Protein AF-A0AAW7XDQ6-F1 (afdb_monomer_lite)

Structure (mmCIF, N/CA/C/O backbone):
data_AF-A0AAW7XDQ6-F1
#
_entry.id   AF-A0AAW7XDQ6-F1
#
loop_
_atom_site.group_PDB
_atom_site.id
_atom_site.type_symbol
_atom_site.label_atom_id
_atom_site.label_alt_id
_atom_site.label_comp_id
_atom_site.label_asym_id
_atom_site.label_entity_id
_atom_site.label_seq_id
_atom_site.pdbx_PDB_ins_code
_atom_site.Cartn_x
_atom_site.Cartn_y
_atom_site.Cartn_z
_atom_site.occupancy
_atom_site.B_iso_or_equiv
_atom_site.auth_seq_id
_atom_site.auth_comp_id
_atom_site.auth_asym_id
_atom_site.auth_atom_id
_atom_site.pdbx_PDB_model_num
ATOM 1 N N . VAL A 1 1 ? 7.397 -22.784 -1.958 1.00 62.69 1 VAL A N 1
ATOM 2 C CA . VAL A 1 1 ? 7.551 -22.804 -3.429 1.00 62.69 1 V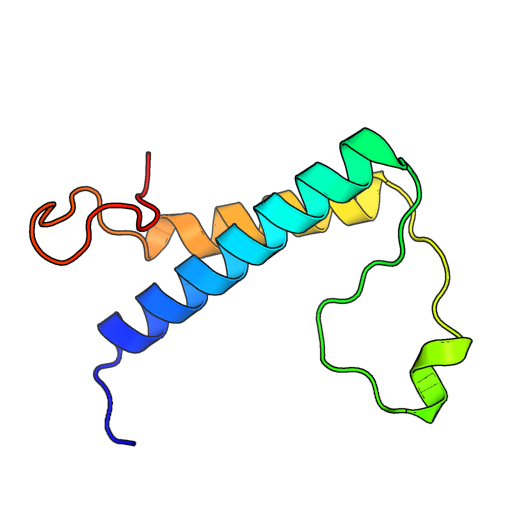AL A CA 1
ATOM 3 C C . VAL A 1 1 ? 8.865 -22.123 -3.715 1.00 62.69 1 VAL A C 1
ATOM 5 O O . VAL A 1 1 ? 9.082 -21.058 -3.147 1.00 62.69 1 VAL A O 1
ATOM 8 N N . ASP A 1 2 ? 9.750 -22.762 -4.468 1.00 83.38 2 ASP A N 1
ATOM 9 C CA . ASP A 1 2 ? 10.997 -22.117 -4.867 1.00 83.38 2 ASP A CA 1
ATOM 10 C C . ASP A 1 2 ? 10.666 -21.071 -5.939 1.00 83.38 2 ASP A C 1
ATOM 12 O O . ASP A 1 2 ? 9.986 -21.384 -6.916 1.00 83.38 2 ASP A O 1
ATOM 16 N N . MET A 1 3 ? 11.018 -19.815 -5.687 1.00 88.38 3 MET A N 1
ATOM 17 C CA . MET A 1 3 ? 10.690 -18.679 -6.547 1.00 88.38 3 MET A CA 1
ATOM 18 C C . MET A 1 3 ? 11.872 -17.727 -6.540 1.00 88.38 3 MET A C 1
ATOM 20 O O . MET A 1 3 ? 12.459 -17.481 -5.484 1.00 88.38 3 MET A O 1
ATOM 24 N N . ASP A 1 4 ? 12.184 -17.205 -7.719 1.00 93.19 4 ASP A N 1
ATOM 25 C CA . ASP A 1 4 ? 13.246 -16.237 -7.934 1.00 93.19 4 ASP A CA 1
ATOM 26 C C . ASP A 1 4 ? 13.056 -14.971 -7.072 1.00 93.19 4 ASP A C 1
ATOM 28 O O . ASP A 1 4 ? 11.930 -14.518 -6.831 1.00 93.19 4 ASP A O 1
ATOM 32 N N . GLU A 1 5 ? 14.164 -14.419 -6.576 1.00 91.50 5 GLU A N 1
ATOM 33 C CA . GLU A 1 5 ? 14.147 -13.287 -5.642 1.00 91.50 5 GLU A CA 1
ATOM 34 C C . GLU A 1 5 ? 13.665 -11.994 -6.303 1.00 91.50 5 GLU A C 1
ATOM 36 O O . GLU A 1 5 ? 12.946 -11.219 -5.670 1.00 91.50 5 GLU A O 1
ATOM 41 N N . ASP A 1 6 ? 13.974 -11.773 -7.580 1.00 90.06 6 ASP A N 1
ATOM 42 C CA . ASP A 1 6 ? 13.504 -10.586 -8.295 1.00 90.06 6 ASP A CA 1
ATOM 43 C C . ASP A 1 6 ? 11.999 -10.684 -8.566 1.00 90.06 6 ASP A C 1
ATOM 45 O O . ASP A 1 6 ? 11.256 -9.712 -8.410 1.00 90.06 6 ASP A O 1
ATOM 49 N N . THR A 1 7 ? 11.508 -11.894 -8.842 1.00 90.69 7 THR A N 1
ATOM 50 C CA . THR A 1 7 ? 10.066 -12.163 -8.940 1.00 90.69 7 THR A CA 1
ATOM 51 C C . THR A 1 7 ? 9.345 -11.896 -7.610 1.00 90.69 7 THR A C 1
ATOM 53 O O . THR A 1 7 ? 8.282 -11.270 -7.598 1.00 90.69 7 THR A O 1
ATOM 56 N N . LYS A 1 8 ? 9.929 -12.304 -6.471 1.00 93.06 8 LYS A N 1
ATOM 57 C CA . LYS A 1 8 ? 9.394 -12.006 -5.125 1.00 93.06 8 LYS A CA 1
ATOM 58 C C . LYS A 1 8 ? 9.321 -10.509 -4.848 1.00 93.06 8 LYS A C 1
ATOM 60 O O . LYS A 1 8 ? 8.289 -10.035 -4.363 1.00 93.06 8 LYS A O 1
ATOM 65 N N . LYS A 1 9 ? 10.387 -9.765 -5.152 1.00 93.94 9 LYS A N 1
ATOM 66 C CA . LYS A 1 9 ? 10.428 -8.306 -4.972 1.00 93.94 9 LYS A CA 1
ATOM 67 C C . LYS A 1 9 ? 9.362 -7.617 -5.808 1.00 93.94 9 LYS A C 1
ATOM 69 O O . LYS A 1 9 ? 8.561 -6.862 -5.266 1.00 93.94 9 LYS A O 1
ATOM 74 N N . ARG A 1 10 ? 9.254 -7.984 -7.087 1.00 92.62 10 ARG A N 1
ATOM 75 C CA . ARG A 1 10 ? 8.242 -7.437 -7.992 1.00 92.62 10 ARG A CA 1
ATOM 76 C C . ARG A 1 10 ? 6.816 -7.667 -7.485 1.00 92.62 10 ARG A C 1
ATOM 78 O O . ARG A 1 10 ? 6.016 -6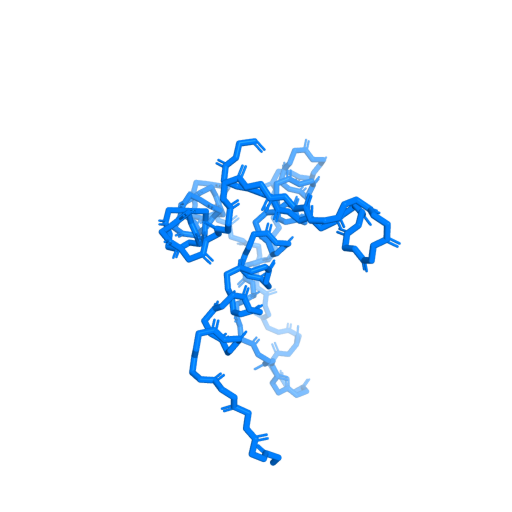.738 -7.451 1.00 92.62 10 ARG A O 1
ATOM 85 N N . PHE A 1 11 ? 6.481 -8.881 -7.044 1.00 93.88 11 PHE A N 1
ATOM 86 C CA . PHE A 1 11 ? 5.141 -9.162 -6.504 1.00 93.88 11 PHE A CA 1
ATOM 87 C C . PHE A 1 11 ? 4.871 -8.403 -5.199 1.00 93.88 11 PHE A C 1
ATOM 89 O O . PHE A 1 11 ? 3.746 -7.967 -4.943 1.00 93.88 11 PHE A O 1
ATOM 96 N N . THR A 1 12 ? 5.906 -8.216 -4.380 1.00 94.69 12 THR A N 1
ATOM 97 C CA . THR A 1 12 ? 5.816 -7.417 -3.154 1.00 94.69 12 THR A CA 1
ATOM 98 C C . THR A 1 12 ? 5.528 -5.951 -3.483 1.00 94.69 12 THR A C 1
ATOM 100 O O . THR A 1 12 ? 4.628 -5.361 -2.884 1.00 94.69 12 THR A O 1
ATOM 103 N N . ALA A 1 13 ? 6.222 -5.386 -4.472 1.00 95.62 13 ALA A N 1
ATOM 104 C CA . ALA A 1 13 ? 6.001 -4.028 -4.959 1.00 95.62 13 ALA A CA 1
ATOM 105 C C . ALA A 1 13 ? 4.590 -3.839 -5.534 1.00 95.62 13 ALA A C 1
ATOM 107 O O . ALA A 1 13 ? 3.889 -2.901 -5.157 1.00 95.62 13 ALA A O 1
ATOM 108 N N . GLU A 1 14 ? 4.122 -4.783 -6.356 1.00 95.06 14 GLU A N 1
ATOM 109 C CA . GLU A 1 14 ? 2.750 -4.782 -6.881 1.00 95.06 14 GLU A CA 1
ATOM 110 C C . GLU A 1 14 ? 1.711 -4.790 -5.759 1.00 95.06 14 GLU A C 1
ATOM 112 O O . GLU A 1 14 ? 0.751 -4.023 -5.796 1.00 95.06 14 GLU A O 1
ATOM 117 N N . THR A 1 15 ? 1.927 -5.593 -4.717 1.00 96.00 15 THR A N 1
ATOM 118 C CA . THR A 1 15 ? 1.011 -5.663 -3.571 1.00 96.00 15 THR A CA 1
ATOM 119 C C . THR A 1 15 ? 0.970 -4.346 -2.792 1.00 96.00 15 THR A C 1
ATOM 121 O O . THR A 1 15 ? -0.114 -3.889 -2.426 1.00 96.00 15 THR A O 1
ATOM 124 N N . LYS A 1 16 ? 2.127 -3.708 -2.565 1.00 96.50 16 LYS A N 1
ATOM 125 C CA . LYS A 1 16 ? 2.203 -2.394 -1.905 1.00 96.50 16 LYS A CA 1
ATOM 126 C C . LYS A 1 16 ? 1.488 -1.320 -2.718 1.00 96.50 16 LYS A C 1
ATOM 128 O O . LYS A 1 16 ? 0.662 -0.594 -2.175 1.00 96.50 16 LYS A O 1
ATOM 133 N N . ALA A 1 17 ? 1.727 -1.262 -4.024 1.00 96.44 17 ALA A N 1
ATOM 134 C CA . ALA A 1 17 ? 1.081 -0.279 -4.883 1.00 96.44 17 ALA A CA 1
ATOM 135 C C . ALA A 1 17 ? -0.441 -0.485 -4.973 1.00 96.44 17 ALA A C 1
ATOM 137 O O . ALA A 1 17 ? -1.193 0.484 -4.905 1.00 96.44 17 ALA A O 1
ATOM 138 N N . LEU A 1 18 ? -0.919 -1.733 -5.041 1.00 96.81 18 LEU A N 1
ATOM 139 C CA . LEU A 1 18 ? -2.353 -2.027 -4.959 1.00 96.81 18 LEU A CA 1
ATOM 140 C C . LEU A 1 18 ? -2.946 -1.573 -3.620 1.00 96.81 18 LEU A C 1
ATOM 142 O O . LEU A 1 18 ? -3.991 -0.925 -3.606 1.00 96.81 18 LEU A O 1
ATOM 146 N N . ARG A 1 19 ? -2.265 -1.846 -2.497 1.00 97.88 19 ARG A N 1
ATOM 147 C CA . ARG A 1 19 ? -2.682 -1.365 -1.170 1.00 97.88 19 ARG A CA 1
ATOM 148 C C . ARG A 1 19 ? -2.779 0.162 -1.133 1.00 97.88 19 ARG A C 1
ATOM 150 O O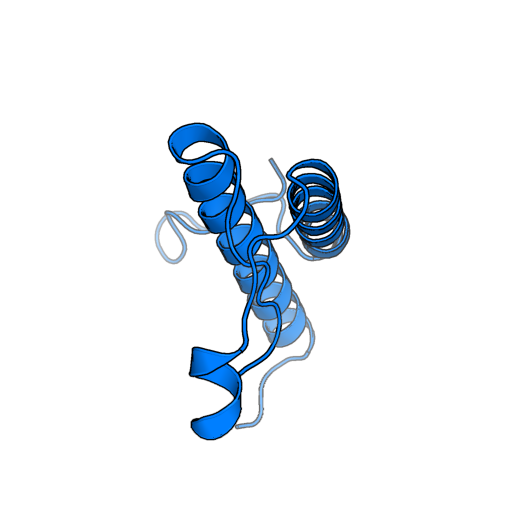 . ARG A 1 19 ? -3.783 0.685 -0.650 1.00 97.88 19 ARG A O 1
ATOM 157 N N . ALA A 1 20 ? -1.795 0.860 -1.694 1.00 97.56 20 ALA A N 1
ATOM 158 C CA . ALA A 1 20 ? -1.794 2.314 -1.805 1.00 97.56 20 ALA A CA 1
ATOM 159 C C . ALA A 1 20 ? -2.984 2.837 -2.629 1.00 97.56 20 ALA A C 1
ATOM 161 O O . ALA A 1 20 ? -3.672 3.756 -2.189 1.00 97.56 20 ALA A O 1
ATOM 162 N N . ILE A 1 21 ? -3.276 2.226 -3.784 1.00 96.81 21 ILE A N 1
ATOM 163 C CA . ILE A 1 21 ? -4.414 2.596 -4.643 1.00 96.81 21 ILE A CA 1
ATOM 164 C C . ILE A 1 21 ? -5.738 2.417 -3.894 1.00 96.81 21 ILE A C 1
ATOM 166 O O . ILE A 1 21 ? -6.561 3.332 -3.874 1.00 96.81 21 ILE A O 1
ATOM 170 N N . TYR A 1 22 ? -5.935 1.281 -3.223 1.00 97.94 22 TYR A N 1
ATOM 171 C CA . TYR A 1 22 ? -7.171 1.025 -2.484 1.00 97.94 22 TYR A CA 1
ATOM 172 C C . TYR A 1 22 ? -7.351 1.993 -1.312 1.00 97.94 22 TYR A C 1
ATOM 174 O O . TYR A 1 22 ? -8.438 2.541 -1.127 1.00 97.94 22 TYR A O 1
ATOM 182 N N . TYR A 1 23 ? -6.291 2.280 -0.551 1.00 98.31 23 TYR A N 1
ATOM 183 C CA . TYR A 1 23 ? -6.364 3.287 0.508 1.00 98.31 23 TYR A CA 1
ATOM 184 C C . TYR A 1 23 ? -6.611 4.693 -0.038 1.00 98.31 23 TYR A C 1
ATOM 186 O O . TYR A 1 23 ? -7.392 5.440 0.554 1.00 98.31 23 TYR A O 1
ATOM 194 N N . PHE A 1 24 ? -6.024 5.040 -1.185 1.00 97.88 24 PHE A N 1
ATOM 195 C CA . PHE A 1 24 ? -6.268 6.315 -1.855 1.00 97.88 24 PHE A CA 1
ATOM 196 C C . PHE A 1 24 ? -7.737 6.465 -2.279 1.00 97.88 24 PHE A C 1
ATOM 198 O O . PHE A 1 24 ? -8.337 7.530 -2.108 1.00 97.88 24 PHE A O 1
ATOM 205 N N . GLU A 1 25 ? -8.356 5.392 -2.773 1.00 98.00 25 GLU A N 1
ATOM 206 C CA . GLU A 1 25 ? -9.780 5.373 -3.113 1.00 98.00 25 GLU A CA 1
ATOM 207 C C . GLU A 1 25 ? -10.705 5.465 -1.894 1.00 98.00 25 GLU A C 1
ATOM 209 O O . GLU A 1 25 ? -11.738 6.140 -1.937 1.00 98.00 25 GLU A O 1
ATOM 214 N N . LEU A 1 26 ? -10.323 4.845 -0.782 1.00 97.81 26 LEU A N 1
ATOM 215 C CA . LEU A 1 26 ? -11.089 4.912 0.456 1.00 97.81 26 LEU A CA 1
ATOM 216 C C . LEU A 1 26 ? -10.987 6.298 1.113 1.00 97.81 26 LEU A C 1
ATOM 218 O O . LEU A 1 26 ? -12.009 6.872 1.497 1.00 97.81 26 LEU A O 1
ATOM 222 N N . VAL A 1 27 ? -9.786 6.880 1.198 1.00 97.69 27 VAL A N 1
ATOM 223 C CA . VAL A 1 27 ? -9.575 8.185 1.850 1.00 97.69 27 VAL A CA 1
ATOM 224 C C . VAL A 1 27 ? -10.224 9.322 1.059 1.00 97.69 27 VAL A C 1
ATOM 226 O O . VAL A 1 27 ? -10.830 10.209 1.657 1.00 97.69 27 VAL A O 1
ATOM 229 N N . ARG A 1 28 ? -10.208 9.280 -0.283 1.00 97.00 28 ARG A N 1
ATOM 230 C CA . ARG A 1 28 ? -10.893 10.295 -1.110 1.00 97.00 28 ARG A CA 1
ATOM 231 C C . ARG A 1 28 ? -12.416 10.253 -0.968 1.00 97.00 28 ARG A C 1
ATOM 233 O O . ARG A 1 28 ? -13.060 11.281 -1.154 1.00 97.00 28 ARG A O 1
ATOM 240 N N . MET A 1 29 ? -12.991 9.080 -0.691 1.00 96.94 29 MET A N 1
ATOM 241 C CA . MET A 1 29 ? -14.443 8.894 -0.614 1.00 96.94 29 MET A CA 1
ATOM 242 C C . MET A 1 29 ? -14.979 9.133 0.800 1.00 96.94 29 MET A C 1
ATOM 244 O 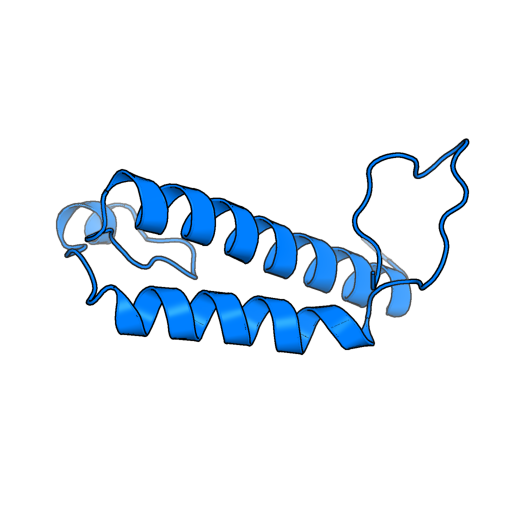O . MET A 1 29 ? -16.008 9.784 0.961 1.00 96.94 29 MET A O 1
ATOM 248 N N . PHE A 1 30 ? -14.280 8.629 1.818 1.00 97.06 30 PHE A N 1
ATOM 249 C CA . PHE A 1 30 ? -14.773 8.595 3.198 1.00 97.06 30 PHE A CA 1
ATOM 250 C C . PHE A 1 30 ? -14.004 9.499 4.158 1.00 97.06 30 PHE A C 1
ATOM 252 O O . PHE A 1 30 ? -14.487 9.743 5.262 1.00 97.06 30 PHE A O 1
ATOM 259 N N . LYS A 1 31 ? -12.840 10.022 3.746 1.00 94.12 31 LYS A N 1
ATOM 260 C CA . LYS A 1 31 ? -11.904 10.816 4.554 1.00 94.12 31 LYS A CA 1
ATOM 261 C C . LYS A 1 31 ? -11.311 10.046 5.738 1.00 94.12 31 LYS A C 1
ATOM 263 O O . LYS A 1 31 ? -10.110 9.823 5.763 1.00 94.12 31 LYS A O 1
ATOM 268 N N . ASN A 1 32 ? -12.129 9.634 6.700 1.00 95.69 32 ASN A N 1
ATOM 269 C CA . ASN A 1 32 ? -11.711 8.919 7.902 1.00 95.69 32 ASN A CA 1
ATOM 270 C C . ASN A 1 32 ? -11.983 7.421 7.751 1.00 95.69 32 ASN A C 1
ATOM 272 O O . ASN A 1 32 ? -13.134 6.987 7.699 1.00 95.69 32 ASN A O 1
ATOM 276 N N . ILE A 1 33 ? -10.915 6.629 7.695 1.00 96.75 33 ILE A N 1
ATOM 277 C CA . ILE A 1 33 ? -10.969 5.178 7.492 1.00 96.75 33 ILE A CA 1
ATOM 278 C C . ILE A 1 33 ? -10.016 4.474 8.462 1.00 96.75 33 ILE A C 1
ATOM 280 O O . ILE A 1 33 ? -9.044 5.089 8.902 1.00 96.75 33 ILE A O 1
ATOM 284 N N . PRO A 1 34 ? -10.273 3.210 8.830 1.00 96.69 34 PRO A N 1
ATOM 285 C CA . PRO A 1 34 ? -9.306 2.421 9.583 1.00 96.69 34 PRO A CA 1
ATOM 286 C C . PRO A 1 34 ? -8.059 2.147 8.736 1.00 96.69 34 PRO A C 1
ATOM 288 O O . PRO A 1 34 ? -8.168 1.843 7.548 1.00 96.69 34 PRO A O 1
ATOM 291 N N . LEU A 1 35 ? -6.881 2.228 9.355 1.00 96.69 35 LEU A N 1
ATOM 292 C CA . LEU A 1 35 ? -5.605 1.916 8.714 1.00 96.69 35 LEU A CA 1
ATOM 293 C C . LEU A 1 35 ? -5.125 0.530 9.160 1.00 96.69 35 LEU A C 1
ATOM 295 O O . LEU A 1 35 ? -4.692 0.346 10.293 1.00 96.69 35 LEU A O 1
ATOM 299 N N . ILE A 1 36 ? -5.213 -0.447 8.261 1.00 96.06 36 ILE A N 1
ATOM 300 C CA . ILE A 1 36 ? -4.879 -1.857 8.502 1.00 96.06 36 ILE A CA 1
ATOM 301 C C . ILE A 1 36 ? -3.808 -2.299 7.496 1.00 96.06 36 ILE A C 1
ATOM 303 O O . ILE A 1 36 ? -4.066 -2.425 6.296 1.00 96.06 36 ILE A O 1
ATOM 307 N N . THR A 1 37 ? -2.591 -2.546 7.972 1.00 95.88 37 THR A N 1
ATOM 308 C CA . THR A 1 37 ? -1.441 -2.924 7.125 1.00 95.88 37 THR A CA 1
ATOM 309 C C . THR A 1 37 ? -0.977 -4.366 7.323 1.00 95.88 37 THR A C 1
ATOM 311 O O . THR A 1 37 ? -0.159 -4.850 6.538 1.00 95.88 37 THR A O 1
ATOM 314 N N . SER A 1 38 ? -1.553 -5.058 8.307 1.00 93.62 38 SER A N 1
ATOM 315 C CA . SER A 1 38 ? -1.266 -6.445 8.666 1.00 93.62 38 SER A CA 1
ATOM 316 C C . SER A 1 38 ? -2.567 -7.228 8.858 1.00 93.62 38 SER A C 1
ATOM 318 O O . SER A 1 38 ? -3.596 -6.625 9.173 1.00 93.62 38 SER A O 1
ATOM 320 N N . PRO A 1 39 ? -2.545 -8.561 8.693 1.00 93.44 39 PRO A N 1
ATOM 321 C CA . PRO A 1 39 ? -3.685 -9.400 9.043 1.00 93.44 39 PRO A CA 1
ATOM 322 C C . PRO A 1 39 ? -4.067 -9.212 10.514 1.00 93.44 39 PRO A C 1
ATOM 324 O O . PRO A 1 39 ? -3.197 -9.259 11.381 1.00 93.44 39 PRO A O 1
ATOM 327 N N . LEU A 1 40 ? -5.359 -9.020 10.775 1.00 92.88 40 LEU A N 1
ATOM 328 C CA . LEU A 1 40 ? -5.910 -8.919 12.126 1.00 92.88 40 LEU A CA 1
ATOM 329 C C . LEU A 1 40 ? -6.377 -10.287 12.617 1.00 92.88 40 LEU A C 1
ATOM 331 O O . LEU A 1 40 ? -6.937 -11.073 11.843 1.00 92.88 40 LEU A O 1
ATOM 335 N N . ALA A 1 41 ? -6.201 -10.549 13.909 1.00 92.81 41 ALA A N 1
ATOM 336 C CA . ALA A 1 41 ? -6.885 -11.649 14.572 1.00 92.81 41 ALA A CA 1
ATOM 337 C C . ALA A 1 41 ? -8.383 -11.330 14.742 1.00 92.81 41 ALA A C 1
ATOM 339 O O . ALA A 1 41 ? -8.812 -10.177 14.700 1.00 92.81 41 ALA A O 1
ATOM 340 N N . THR A 1 42 ? -9.219 -12.361 14.893 1.00 91.25 42 THR A N 1
ATOM 341 C CA . THR A 1 42 ? -10.688 -12.205 14.904 1.00 91.25 42 THR A CA 1
ATOM 342 C C . THR A 1 42 ? -11.195 -11.315 16.043 1.00 91.25 42 THR A C 1
ATOM 344 O O . THR A 1 42 ? -12.200 -10.626 15.889 1.00 91.25 42 THR A O 1
ATOM 347 N N . ASP A 1 43 ? -10.506 -11.321 17.177 1.00 91.62 43 ASP A N 1
ATOM 348 C CA . ASP A 1 43 ? -10.792 -10.497 18.349 1.00 91.62 43 ASP A CA 1
ATOM 349 C C . ASP A 1 43 ? -10.396 -9.022 18.167 1.00 91.62 43 ASP A C 1
ATOM 351 O O . ASP A 1 43 ? -11.059 -8.142 18.717 1.00 91.62 43 ASP A O 1
ATOM 355 N N . GLU A 1 44 ? -9.386 -8.734 17.346 1.00 89.81 44 GLU A N 1
ATOM 356 C CA . GLU A 1 44 ? -8.911 -7.372 17.062 1.00 89.81 44 GLU A CA 1
ATOM 357 C C . GLU A 1 44 ? -9.827 -6.602 16.096 1.00 89.81 44 GLU A C 1
ATOM 359 O O . GLU A 1 44 ? -9.840 -5.373 16.097 1.00 89.81 44 GLU A O 1
ATOM 364 N N . ILE A 1 45 ? -10.641 -7.298 15.291 1.00 89.75 45 ILE A N 1
ATOM 365 C CA . ILE A 1 45 ? -11.499 -6.679 14.260 1.00 89.75 45 ILE A CA 1
ATOM 366 C C . ILE A 1 45 ? -12.437 -5.619 14.855 1.00 89.75 45 ILE A C 1
ATOM 368 O O . ILE A 1 45 ? -12.684 -4.584 14.236 1.00 89.75 45 ILE A O 1
ATOM 372 N N . TYR A 1 46 ? -12.960 -5.860 16.058 1.00 90.31 46 TYR A N 1
ATOM 373 C CA . TYR A 1 46 ? -13.961 -4.991 16.682 1.00 90.31 46 TYR A CA 1
ATOM 374 C C . TYR A 1 46 ? -13.372 -3.768 17.392 1.00 90.31 46 TYR A C 1
ATOM 376 O O . TYR A 1 46 ? -14.132 -2.895 17.810 1.00 90.31 46 TYR A O 1
ATOM 384 N N . THR A 1 47 ? -12.048 -3.691 17.548 1.00 92.25 47 THR A N 1
ATOM 385 C CA . THR A 1 47 ? -11.377 -2.599 18.271 1.00 92.25 47 THR A CA 1
ATOM 386 C C . THR A 1 47 ? -10.681 -1.601 17.345 1.00 92.25 47 THR A C 1
ATOM 388 O O . THR A 1 47 ? -10.149 -0.599 17.823 1.00 92.25 47 THR A O 1
ATOM 391 N N . VAL A 1 48 ? -10.713 -1.827 16.027 1.00 94.06 48 VAL A N 1
ATOM 392 C CA . VAL A 1 48 ? -10.085 -0.936 15.046 1.00 94.06 48 VAL A CA 1
ATOM 393 C C . VAL A 1 48 ? -10.834 0.394 14.962 1.00 94.06 48 VAL A C 1
ATOM 395 O O . VAL A 1 48 ? -12.035 0.443 14.692 1.00 94.06 48 VAL A O 1
ATOM 398 N N . LEU A 1 49 ? -10.100 1.488 15.153 1.00 95.81 49 LEU A N 1
ATOM 399 C CA . LEU A 1 49 ? -10.613 2.852 15.053 1.00 95.81 49 LEU A CA 1
ATOM 400 C C . LEU A 1 49 ? -10.234 3.488 13.712 1.00 95.81 49 LEU A C 1
ATOM 402 O O . LEU A 1 49 ? -9.307 3.050 13.030 1.00 95.81 49 LEU A O 1
ATOM 406 N N . GLN A 1 50 ? -10.953 4.545 13.336 1.00 96.38 50 GLN A N 1
ATOM 407 C CA . GLN A 1 50 ? -10.575 5.374 12.192 1.00 96.38 50 GLN A CA 1
ATOM 408 C C . GLN A 1 50 ? -9.252 6.095 12.479 1.00 96.38 50 GLN A C 1
ATOM 410 O O . GLN A 1 50 ? -9.067 6.641 13.566 1.00 96.38 50 GLN A O 1
ATOM 415 N N . ALA A 1 51 ? -8.361 6.112 11.493 1.00 97.00 51 ALA A N 1
ATOM 416 C CA . ALA A 1 51 ? -7.103 6.842 11.548 1.00 97.00 51 ALA A CA 1
ATOM 417 C C . ALA A 1 51 ? -7.284 8.313 11.130 1.00 97.00 51 ALA A C 1
ATOM 419 O O . ALA A 1 51 ? -8.294 8.695 10.515 1.00 97.00 51 ALA A O 1
ATOM 420 N N . ASP A 1 52 ? -6.285 9.141 11.444 1.00 97.38 52 ASP A N 1
ATOM 421 C CA . ASP A 1 52 ? -6.176 10.472 10.854 1.00 97.38 52 ASP A CA 1
ATOM 422 C C . ASP A 1 52 ? -5.915 10.329 9.340 1.00 97.38 52 ASP A C 1
ATOM 424 O O . ASP A 1 52 ? -5.101 9.492 8.935 1.00 97.38 52 ASP A O 1
ATOM 428 N N . PRO A 1 53 ? -6.576 11.113 8.468 1.00 96.81 53 PRO A N 1
ATOM 429 C CA . PRO A 1 53 ? -6.345 11.026 7.029 1.00 96.81 53 PRO A CA 1
ATOM 430 C C . PRO A 1 53 ? -4.875 11.245 6.641 1.00 96.81 53 PRO A C 1
ATOM 432 O O . PRO A 1 53 ? -4.425 10.667 5.655 1.00 96.81 53 PRO A O 1
ATOM 435 N N . ASN A 1 54 ? -4.115 12.040 7.404 1.00 97.62 54 ASN A N 1
ATOM 436 C CA . ASN A 1 54 ? -2.689 12.264 7.153 1.00 97.62 54 ASN A CA 1
ATOM 437 C C . ASN A 1 54 ? -1.854 10.996 7.375 1.00 97.62 54 ASN A C 1
ATOM 439 O O . ASN A 1 54 ? -0.911 10.754 6.622 1.00 97.62 54 ASN A O 1
ATOM 443 N N . ASP A 1 55 ? -2.215 10.157 8.349 1.00 97.94 55 ASP A N 1
ATOM 444 C CA . ASP A 1 55 ? -1.541 8.872 8.576 1.00 97.94 55 ASP A CA 1
ATOM 445 C C . ASP A 1 55 ? -1.799 7.915 7.406 1.00 97.94 55 ASP A C 1
ATOM 447 O O . ASP A 1 55 ? -0.898 7.214 6.944 1.00 97.94 55 ASP A O 1
ATOM 451 N N . VAL A 1 56 ? -3.023 7.937 6.865 1.00 97.94 56 VAL A N 1
ATOM 452 C CA . VAL A 1 56 ? -3.382 7.161 5.672 1.00 97.94 56 VAL A CA 1
ATOM 453 C C . VAL A 1 56 ? -2.578 7.631 4.458 1.00 97.94 56 VAL A C 1
ATOM 455 O O . VAL A 1 56 ? -2.006 6.798 3.757 1.00 97.94 56 VAL A O 1
ATOM 458 N N . TYR A 1 57 ? -2.479 8.945 4.219 1.00 97.81 57 TYR A N 1
ATOM 459 C CA . TYR A 1 57 ? -1.643 9.485 3.138 1.00 97.81 57 TYR A CA 1
ATOM 460 C C . TYR A 1 57 ? -0.167 9.123 3.312 1.00 97.81 57 TYR A C 1
ATOM 462 O O . TYR A 1 57 ? 0.469 8.705 2.349 1.00 97.81 57 TYR A O 1
ATOM 470 N N . THR A 1 58 ? 0.351 9.180 4.539 1.00 98.38 58 THR A N 1
ATOM 471 C CA . THR A 1 58 ? 1.732 8.781 4.844 1.00 98.38 58 THR A CA 1
ATOM 472 C C . THR A 1 58 ? 1.978 7.311 4.491 1.00 98.38 58 THR A C 1
ATOM 474 O O . THR A 1 58 ? 3.004 6.977 3.893 1.00 98.38 58 THR A O 1
ATOM 477 N N . GLN A 1 59 ? 1.032 6.416 4.798 1.00 98.19 59 GLN A N 1
ATOM 478 C CA . GLN A 1 59 ? 1.143 5.006 4.417 1.00 98.19 59 GLN A CA 1
ATOM 479 C C . GLN A 1 59 ? 1.079 4.806 2.897 1.00 98.19 59 GLN A C 1
ATOM 481 O O . GLN A 1 59 ? 1.857 4.017 2.363 1.00 98.19 59 GLN A O 1
ATOM 486 N N . ILE A 1 60 ? 0.189 5.519 2.198 1.00 98.06 60 ILE A N 1
ATOM 487 C CA . ILE A 1 60 ? 0.084 5.485 0.729 1.00 98.06 60 ILE A CA 1
ATOM 488 C C . ILE A 1 60 ? 1.415 5.906 0.093 1.00 98.06 60 ILE A C 1
ATOM 490 O O . ILE A 1 60 ? 1.933 5.207 -0.776 1.00 98.06 60 ILE A O 1
ATOM 494 N N . GLU A 1 61 ? 1.992 7.024 0.538 1.00 97.50 61 GLU A N 1
ATOM 495 C CA . GLU A 1 61 ? 3.275 7.524 0.034 1.00 97.50 61 GLU A CA 1
ATOM 496 C C . GLU A 1 61 ? 4.417 6.546 0.313 1.00 97.50 61 GLU A C 1
ATOM 498 O O . GLU A 1 61 ? 5.245 6.296 -0.567 1.00 97.50 61 GLU A O 1
ATOM 503 N N . THR A 1 62 ? 4.437 5.950 1.507 1.00 98.00 62 THR A N 1
ATOM 504 C CA . THR A 1 62 ? 5.430 4.937 1.885 1.00 98.00 62 THR A CA 1
ATOM 505 C C . THR A 1 62 ? 5.338 3.718 0.970 1.00 98.00 62 THR A C 1
ATOM 507 O O . THR A 1 62 ? 6.344 3.298 0.401 1.00 98.00 62 THR A O 1
ATOM 510 N N . ASP A 1 63 ? 4.132 3.191 0.756 1.00 97.56 63 ASP A N 1
ATOM 511 C CA . ASP A 1 63 ? 3.906 2.020 -0.091 1.00 97.56 63 ASP A CA 1
ATOM 512 C C . ASP A 1 63 ? 4.353 2.252 -1.536 1.00 97.56 63 ASP A C 1
ATOM 514 O O . ASP A 1 63 ? 5.005 1.389 -2.127 1.00 97.56 63 ASP A O 1
ATOM 518 N N . LEU A 1 64 ? 4.037 3.419 -2.102 1.00 96.38 64 LEU A N 1
ATOM 519 C CA . LEU A 1 64 ? 4.442 3.768 -3.463 1.00 96.38 64 LEU A CA 1
ATOM 520 C C . LEU A 1 64 ? 5.955 3.985 -3.563 1.00 96.38 64 LEU A C 1
ATOM 522 O O . LEU A 1 64 ? 6.585 3.465 -4.482 1.00 96.38 64 LEU A O 1
ATOM 526 N N . THR A 1 65 ? 6.556 4.694 -2.605 1.00 96.50 65 THR A N 1
ATOM 527 C CA . THR A 1 65 ? 8.001 4.979 -2.601 1.00 96.50 65 THR A CA 1
ATOM 528 C C . THR A 1 65 ? 8.827 3.703 -2.460 1.00 96.50 65 THR A C 1
ATOM 530 O O . THR A 1 65 ? 9.856 3.560 -3.116 1.00 96.50 65 THR A O 1
ATOM 533 N N . GLU A 1 66 ? 8.365 2.753 -1.647 1.00 95.25 66 GLU A N 1
ATOM 534 C CA . GLU A 1 66 ? 9.012 1.450 -1.497 1.00 95.25 66 GLU A CA 1
ATOM 535 C C . GLU A 1 66 ? 8.782 0.519 -2.695 1.00 95.25 66 GLU A C 1
ATOM 537 O O . GLU A 1 66 ? 9.593 -0.374 -2.915 1.00 95.25 66 GLU A O 1
ATOM 542 N N . ALA A 1 67 ? 7.694 0.689 -3.453 1.00 95.06 67 ALA A N 1
ATOM 543 C CA . ALA A 1 67 ? 7.387 -0.147 -4.613 1.00 95.06 67 ALA A CA 1
ATOM 544 C C . ALA A 1 67 ? 8.111 0.301 -5.896 1.00 95.06 67 ALA A C 1
ATOM 546 O O . ALA A 1 67 ? 8.519 -0.542 -6.693 1.00 95.06 67 ALA A O 1
ATOM 547 N N . ILE A 1 68 ? 8.298 1.613 -6.096 1.00 94.25 68 ILE A N 1
ATOM 548 C CA . ILE A 1 68 ? 8.910 2.200 -7.305 1.00 94.25 68 ILE A CA 1
ATOM 549 C C . ILE A 1 68 ? 10.228 1.526 -7.742 1.00 94.25 68 ILE A C 1
ATOM 551 O O . ILE A 1 68 ? 10.365 1.272 -8.940 1.00 94.25 68 ILE A O 1
ATOM 555 N N . PRO A 1 69 ? 11.198 1.235 -6.849 1.00 94.00 69 PRO A N 1
ATOM 556 C CA . PRO A 1 69 ? 12.491 0.673 -7.251 1.00 94.00 69 PRO A CA 1
ATOM 557 C C . PRO A 1 69 ? 12.412 -0.740 -7.841 1.00 94.00 69 PRO A C 1
ATOM 559 O O . PRO A 1 69 ? 13.300 -1.129 -8.596 1.00 94.00 69 PRO A O 1
ATOM 562 N N . ASP A 1 70 ? 11.367 -1.492 -7.496 1.00 94.19 70 ASP A N 1
ATOM 563 C CA . ASP A 1 70 ? 11.199 -2.903 -7.853 1.00 94.19 70 ASP A CA 1
ATOM 564 C C . ASP A 1 70 ? 10.221 -3.099 -9.032 1.00 94.19 70 ASP A C 1
ATOM 566 O O . ASP A 1 70 ? 9.960 -4.232 -9.452 1.00 94.19 70 ASP A O 1
ATOM 570 N N . PHE A 1 71 ? 9.675 -2.011 -9.592 1.00 91.12 71 PHE A N 1
ATOM 571 C CA . PHE A 1 71 ? 8.833 -2.068 -10.785 1.00 91.12 71 PHE A CA 1
ATOM 572 C C . PHE A 1 71 ? 9.652 -2.110 -12.079 1.00 91.12 71 PHE A C 1
ATOM 574 O O . PHE A 1 71 ? 10.616 -1.359 -12.239 1.00 91.12 71 PHE A O 1
ATOM 581 N N . PRO A 1 72 ? 9.230 -2.914 -13.072 1.00 88.38 72 PRO A N 1
ATOM 582 C CA . PRO A 1 72 ? 9.795 -2.822 -14.405 1.00 88.38 72 PRO A CA 1
ATOM 583 C C . PRO A 1 72 ? 9.345 -1.523 -15.092 1.00 88.38 72 PRO A C 1
ATOM 585 O O . PRO A 1 72 ? 8.206 -1.068 -14.952 1.00 88.38 72 PRO A O 1
ATOM 588 N N . SER A 1 73 ? 10.240 -0.944 -15.891 1.00 86.62 73 SER A N 1
ATOM 589 C CA . SER A 1 73 ? 9.954 0.249 -16.700 1.00 86.62 73 SER A CA 1
ATOM 590 C C . SER A 1 73 ? 9.072 -0.046 -17.916 1.00 86.62 73 SER A C 1
ATOM 592 O O . SER A 1 73 ? 8.403 0.845 -18.430 1.00 86.62 73 SER A O 1
ATOM 594 N N . THR A 1 74 ? 9.072 -1.294 -18.392 1.00 86.25 74 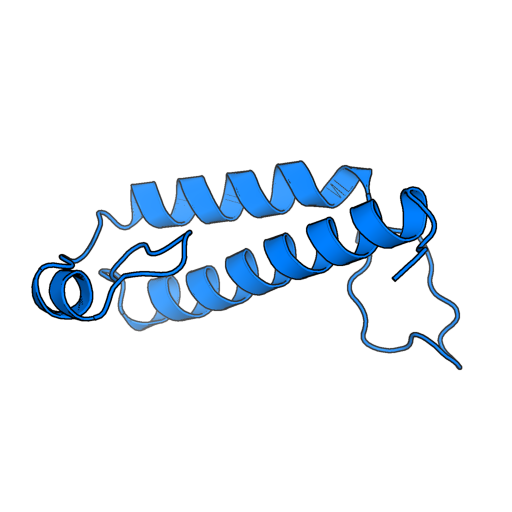THR A N 1
ATOM 595 C CA . THR A 1 74 ? 8.271 -1.756 -19.531 1.00 86.25 74 THR A CA 1
ATOM 596 C C . THR A 1 74 ? 7.765 -3.172 -19.279 1.00 86.25 74 THR A C 1
ATOM 598 O O . THR A 1 74 ? 8.391 -3.943 -18.553 1.00 86.25 74 THR A O 1
ATOM 601 N N . LEU A 1 75 ? 6.628 -3.517 -19.882 1.00 88.50 75 LEU A N 1
ATOM 602 C CA . LEU A 1 75 ? 5.996 -4.829 -19.759 1.00 88.50 75 LEU A CA 1
ATOM 603 C C . LEU A 1 75 ? 5.872 -5.495 -21.123 1.00 88.50 75 LEU A C 1
ATOM 605 O O . LEU A 1 75 ? 5.647 -4.828 -22.135 1.00 88.50 75 LEU A O 1
ATOM 609 N N . ASN A 1 76 ? 5.922 -6.826 -21.134 1.00 90.75 76 ASN A N 1
ATOM 610 C CA . ASN A 1 76 ? 5.412 -7.575 -22.272 1.00 90.75 76 ASN A CA 1
ATOM 611 C C . ASN A 1 76 ? 3.877 -7.534 -22.237 1.00 90.75 76 ASN A C 1
ATOM 613 O O . ASN A 1 76 ? 3.250 -8.224 -21.437 1.00 90.75 76 ASN A O 1
ATOM 617 N N . ILE A 1 77 ? 3.273 -6.719 -23.101 1.00 89.25 77 ILE A N 1
ATOM 618 C CA . ILE A 1 77 ? 1.824 -6.474 -23.115 1.00 89.25 77 ILE A CA 1
ATOM 619 C C . ILE A 1 77 ? 1.026 -7.757 -23.396 1.00 89.25 77 ILE A C 1
ATOM 621 O O . ILE A 1 77 ? -0.079 -7.904 -22.879 1.00 89.25 77 ILE A O 1
ATOM 625 N N . GLU A 1 78 ? 1.579 -8.704 -24.158 1.00 91.75 78 GLU A N 1
ATOM 626 C CA . GLU A 1 78 ? 0.880 -9.946 -24.516 1.00 91.75 78 GLU A CA 1
ATOM 627 C C . GLU A 1 78 ? 0.666 -10.871 -23.312 1.00 91.75 78 GLU A C 1
ATOM 629 O O . GLU A 1 78 ? -0.330 -11.589 -23.254 1.00 91.75 78 GLU A O 1
ATOM 634 N N . THR A 1 79 ? 1.585 -10.849 -22.342 1.00 90.75 79 THR A N 1
ATOM 635 C CA . THR A 1 79 ? 1.574 -11.765 -21.190 1.00 90.75 79 THR A CA 1
ATOM 636 C C . THR A 1 79 ? 1.318 -11.070 -19.855 1.00 90.75 79 THR A C 1
ATOM 638 O O . THR A 1 79 ? 0.855 -11.703 -18.913 1.00 90.75 79 THR A O 1
ATOM 641 N N . GLU A 1 80 ? 1.648 -9.784 -19.747 1.00 88.94 80 GLU A N 1
ATOM 642 C CA . GLU A 1 80 ? 1.646 -9.008 -18.500 1.00 88.94 80 GLU A CA 1
ATOM 643 C C . GLU A 1 80 ? 0.831 -7.709 -18.602 1.00 88.94 80 GLU A C 1
ATOM 645 O O . GLU A 1 80 ? 0.901 -6.861 -17.710 1.00 88.94 80 GLU A O 1
ATOM 650 N N . GLY A 1 81 ? 0.056 -7.538 -19.678 1.00 88.31 81 GLY A N 1
ATOM 651 C CA . GLY A 1 81 ? -0.797 -6.370 -19.878 1.00 88.31 81 GLY A CA 1
ATOM 652 C C . GLY A 1 81 ? -1.739 -6.122 -18.693 1.00 88.31 81 GLY A C 1
ATOM 653 O O . GLY A 1 81 ? -2.428 -7.030 -18.233 1.00 88.31 81 GLY A O 1
ATOM 654 N N . GLY A 1 82 ? -1.763 -4.880 -18.200 1.00 86.25 82 GLY A N 1
ATOM 655 C CA . GLY A 1 82 ? -2.590 -4.455 -17.062 1.00 86.25 82 GLY A CA 1
ATOM 656 C C . GLY A 1 82 ? -1.899 -4.514 -15.695 1.00 86.25 82 GLY A C 1
ATOM 657 O O . GLY A 1 82 ? -2.474 -4.041 -14.717 1.00 86.25 82 GLY A O 1
ATOM 658 N N . ARG A 1 83 ? -0.674 -5.049 -15.608 1.00 92.06 83 ARG A N 1
ATOM 659 C CA . ARG A 1 83 ? 0.148 -4.941 -14.393 1.00 92.06 83 ARG A CA 1
ATOM 660 C C . ARG A 1 83 ? 0.719 -3.532 -14.245 1.00 92.06 83 ARG A C 1
ATOM 662 O O . ARG A 1 83 ? 0.834 -2.788 -15.216 1.00 92.06 83 ARG A O 1
ATOM 669 N N . LEU A 1 84 ? 1.074 -3.187 -13.012 1.00 90.38 84 LEU A N 1
ATOM 670 C CA . LEU A 1 84 ? 1.648 -1.888 -12.678 1.00 90.38 84 LEU A CA 1
ATOM 671 C C . LEU A 1 84 ? 3.089 -1.767 -13.199 1.00 90.38 84 LEU A C 1
ATOM 673 O O . LEU A 1 84 ? 3.851 -2.738 -13.200 1.00 90.38 84 LEU A O 1
ATOM 677 N N . THR A 1 85 ? 3.436 -0.558 -13.630 1.00 90.50 85 THR A N 1
ATOM 678 C CA . THR A 1 85 ? 4.764 -0.142 -14.098 1.00 90.50 85 THR A CA 1
ATOM 679 C C . THR A 1 85 ? 5.312 0.976 -13.226 1.00 90.50 85 THR A C 1
ATOM 681 O O . THR A 1 85 ? 4.601 1.550 -12.404 1.00 90.50 85 THR A O 1
ATOM 684 N N . GLN A 1 86 ? 6.590 1.305 -13.418 1.00 86.81 86 GLN A N 1
ATOM 685 C CA . GLN A 1 86 ? 7.223 2.428 -12.723 1.00 86.81 86 GLN A CA 1
ATOM 686 C C . GLN A 1 86 ? 6.598 3.798 -13.073 1.00 86.81 86 GLN A C 1
ATOM 688 O O . GLN A 1 86 ? 6.747 4.745 -12.301 1.00 86.81 86 GLN A O 1
ATOM 693 N N . GLY A 1 87 ? 5.930 3.913 -14.227 1.00 78.31 87 GLY A N 1
ATOM 694 C CA . GLY A 1 87 ? 5.263 5.127 -14.712 1.00 78.31 87 GLY A CA 1
ATOM 695 C C . GLY A 1 87 ? 3.850 4.872 -15.202 1.00 78.31 87 GLY A C 1
ATOM 696 O O . GLY A 1 87 ? 3.500 3.680 -15.370 1.00 78.31 87 GLY A O 1
#

InterPro domains:
  IPR011990 Tetratricopeptide-like helical domain superfamily [SSF48452] (3-87)
  IPR033985 SusD-like, N-terminal [PF14322] (5-73)

Radius of gyration: 15.38 Å; c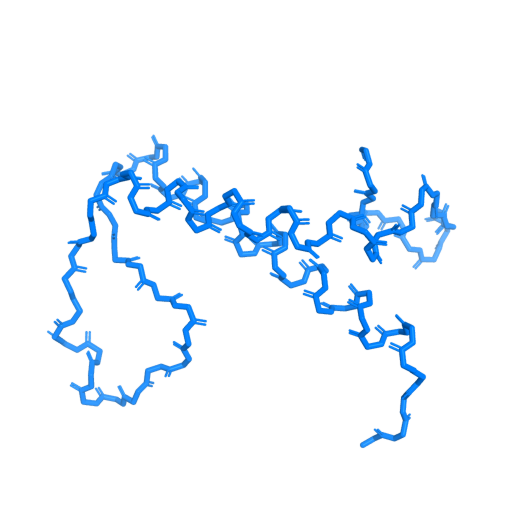hains: 1; bounding box: 29×35×43 Å

Sequence (87 aa):
VDMDEDTKKRFTAETKALRAIYYFELVRMFKNIPLITSPLATDEIYTVLQADPNDVYTQIETDLTEAIPDFPSTLNIETEGGRLTQG

pLDDT: mean 93.47, std 5.15, range [62.69, 98.38]

Foldseek 3Di:
DDDDPLVVLLVQLLVLQVLLVVLVVCCVVPVWDFDDDDDDDPVCPVVTGTDHSVVSVVSSVVSNVSSLVSFAQDDPCVPQNPGDHSD

Organism: NCBI:txid86304

Secondary structure (DSSP, 8-state):
----HHHHHHHHHHHHHHHHHHHHHHHHHHSS-B---SPPPTTGGGGPPBPPHHHHHHHHHHHHHHHGGGS-SS--HHHHTTS----